Protein AF-A0A936BK96-F1 (afdb_monomer_lite)

Sequence (78 aa):
MPWKAVEVETEVLVREGQRFVQIPESFVLVGDRIFVRQEKDGVITVFPRSPEGWKALKPFHPFWDIADDEEIGERGVP

pLDDT: mean 80.62, std 18.62, range [37.59, 97.56]

Foldseek 3Di:
DDDDDDDDDWDWDADPNDTDTDDDPVDQADDDDWDWDADPVRDTDIADDDPVRVVSCLVVDPCSVVVVPDPPDDDDDD

Radius of gyration: 16.0 Å; chains: 1; bounding box: 44×28×35 Å

Structure (mmCIF, N/CA/C/O backbone):
data_AF-A0A936BK96-F1
#
_entry.id   AF-A0A936BK96-F1
#
loop_
_atom_site.group_P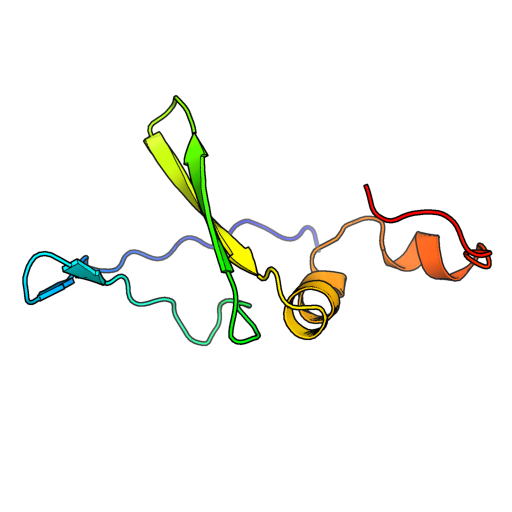DB
_atom_site.id
_atom_site.type_symbol
_atom_site.label_atom_id
_atom_site.label_alt_id
_atom_site.label_comp_id
_atom_site.label_asym_id
_atom_site.label_entity_id
_atom_site.label_seq_id
_atom_site.pdbx_PDB_ins_code
_atom_site.Cartn_x
_atom_site.Cartn_y
_atom_site.Cartn_z
_atom_site.occupancy
_atom_site.B_iso_or_equiv
_atom_site.auth_seq_id
_atom_site.auth_comp_id
_atom_site.auth_asym_id
_atom_site.auth_atom_id
_atom_site.pdbx_PDB_model_num
ATOM 1 N N . MET A 1 1 ? 11.158 5.698 -20.509 1.00 41.72 1 MET A N 1
ATOM 2 C CA . MET A 1 1 ? 10.278 6.736 -19.922 1.00 41.72 1 MET A CA 1
ATOM 3 C C . MET A 1 1 ? 10.517 6.728 -18.419 1.00 41.72 1 MET A C 1
ATOM 5 O O . MET A 1 1 ? 10.610 5.626 -17.894 1.00 41.72 1 MET A O 1
ATOM 9 N N . PRO A 1 2 ? 10.682 7.874 -17.735 1.00 56.19 2 PRO A N 1
ATOM 10 C CA . PRO A 1 2 ? 10.820 7.870 -16.281 1.00 56.19 2 PRO A CA 1
ATOM 11 C C . PRO A 1 2 ? 9.536 7.313 -15.660 1.00 56.19 2 PRO A C 1
ATOM 13 O O . PRO A 1 2 ? 8.435 7.721 -16.034 1.00 56.19 2 PRO A O 1
ATOM 16 N N . TRP A 1 3 ? 9.680 6.351 -14.753 1.00 62.66 3 TRP A N 1
ATOM 17 C CA . TRP A 1 3 ? 8.561 5.819 -13.988 1.00 62.66 3 TRP A CA 1
ATOM 18 C C . TRP A 1 3 ? 8.025 6.941 -13.087 1.00 62.66 3 TRP A C 1
ATOM 20 O O . TRP A 1 3 ? 8.781 7.535 -12.319 1.00 62.66 3 TRP A O 1
ATOM 30 N N . LYS A 1 4 ? 6.746 7.297 -13.236 1.00 73.75 4 LYS A N 1
ATOM 31 C CA . LYS A 1 4 ? 6.075 8.301 -12.401 1.00 73.75 4 LYS A CA 1
ATOM 32 C C . LYS A 1 4 ? 5.245 7.566 -11.355 1.00 73.75 4 LYS A C 1
ATOM 34 O O . LYS A 1 4 ? 4.594 6.582 -11.695 1.00 73.75 4 LYS A O 1
ATOM 39 N N . ALA A 1 5 ? 5.246 8.063 -10.118 1.00 82.19 5 ALA A N 1
ATOM 40 C CA . ALA A 1 5 ? 4.340 7.570 -9.088 1.00 82.19 5 ALA A CA 1
ATOM 41 C C . ALA A 1 5 ? 2.888 7.634 -9.594 1.00 82.19 5 ALA A C 1
ATOM 43 O O . ALA A 1 5 ? 2.451 8.661 -10.127 1.00 82.19 5 ALA A O 1
ATOM 44 N N . VAL A 1 6 ? 2.174 6.517 -9.462 1.00 88.06 6 VAL A N 1
ATOM 45 C CA . VAL A 1 6 ? 0.744 6.415 -9.756 1.00 88.06 6 VAL A CA 1
ATOM 46 C C . VAL A 1 6 ? 0.011 6.422 -8.425 1.00 88.06 6 VAL A C 1
ATOM 48 O O . VAL A 1 6 ? 0.257 5.571 -7.575 1.00 88.06 6 VAL A O 1
ATOM 51 N N . GLU A 1 7 ? -0.883 7.387 -8.257 1.00 91.31 7 GLU A N 1
ATOM 52 C CA . GLU A 1 7 ? -1.723 7.527 -7.072 1.00 91.31 7 GLU A CA 1
ATOM 53 C C . GLU A 1 7 ? -3.166 7.191 -7.442 1.00 91.31 7 GLU A C 1
ATOM 55 O O . GLU A 1 7 ? -3.642 7.529 -8.528 1.00 91.31 7 GLU A O 1
ATOM 60 N N . VAL A 1 8 ? -3.851 6.499 -6.538 1.00 91.12 8 VAL A N 1
ATOM 61 C CA . VAL A 1 8 ? -5.254 6.108 -6.672 1.00 91.12 8 VAL A CA 1
ATOM 62 C C . VAL A 1 8 ? -5.956 6.410 -5.357 1.00 91.12 8 VAL A C 1
ATOM 64 O O . VAL A 1 8 ? -5.410 6.151 -4.284 1.00 91.12 8 VAL A O 1
ATOM 67 N N . GLU A 1 9 ? -7.161 6.959 -5.435 1.00 93.50 9 GLU A N 1
ATOM 68 C CA . GLU A 1 9 ? -8.016 7.126 -4.265 1.00 93.50 9 GLU A CA 1
ATOM 69 C C . GLU A 1 9 ? -8.781 5.820 -4.015 1.00 93.50 9 GLU A C 1
ATOM 71 O O . GLU A 1 9 ? -9.341 5.225 -4.936 1.00 93.50 9 GLU A O 1
ATOM 76 N N . THR A 1 10 ? -8.776 5.353 -2.769 1.00 92.19 10 THR A N 1
ATOM 77 C CA . THR A 1 10 ? -9.509 4.164 -2.324 1.00 92.19 10 THR A CA 1
ATOM 78 C C . THR A 1 10 ? -10.053 4.398 -0.923 1.00 92.19 10 THR A C 1
ATOM 80 O O . THR A 1 10 ? -9.540 5.220 -0.164 1.00 92.19 10 THR A O 1
ATOM 83 N N . GLU A 1 11 ? -11.071 3.634 -0.552 1.00 92.00 11 GLU A N 1
ATOM 84 C CA . GLU A 1 11 ? -11.669 3.692 0.774 1.00 92.00 11 GLU A CA 1
ATOM 85 C C . GLU A 1 11 ? -10.933 2.794 1.778 1.00 92.00 11 GLU A C 1
ATOM 87 O O . GLU A 1 11 ? -10.357 1.757 1.429 1.00 92.00 11 GLU A O 1
ATOM 92 N N . VAL A 1 12 ? -10.993 3.187 3.053 1.00 95.12 12 VAL A N 1
ATOM 93 C CA . VAL A 1 12 ? -10.599 2.345 4.186 1.00 95.12 12 VAL A CA 1
ATOM 94 C C . VAL A 1 12 ? -11.848 1.666 4.731 1.00 95.12 12 VAL A C 1
ATOM 96 O O . VAL A 1 12 ? -12.739 2.320 5.270 1.00 95.12 12 VAL A O 1
ATOM 99 N N . LEU A 1 13 ? -11.895 0.342 4.640 1.00 96.50 13 LEU A N 1
ATOM 100 C CA . LEU A 1 13 ? -12.984 -0.456 5.192 1.00 96.50 13 LEU A CA 1
ATOM 101 C C . LEU A 1 13 ? -12.647 -0.856 6.629 1.00 96.50 13 LEU A C 1
ATOM 103 O O . LEU A 1 13 ? -11.531 -1.287 6.913 1.00 96.50 13 LEU A O 1
ATOM 107 N N . VAL A 1 14 ? -13.615 -0.760 7.540 1.00 96.31 14 VAL A N 1
ATOM 108 C CA . VAL A 1 14 ? -13.444 -1.185 8.937 1.00 96.31 14 VAL A CA 1
ATOM 109 C C . VAL A 1 14 ? -14.331 -2.390 9.215 1.00 96.31 14 VAL A C 1
ATOM 111 O O . VAL A 1 14 ? -15.547 -2.315 9.048 1.00 96.31 14 VAL A O 1
ATOM 114 N N . ARG A 1 15 ? -13.735 -3.508 9.639 1.00 95.75 15 ARG A N 1
ATOM 115 C CA . ARG A 1 15 ? -14.456 -4.729 10.034 1.00 95.75 15 ARG A CA 1
ATOM 116 C C . ARG A 1 15 ? -13.806 -5.313 11.278 1.00 95.75 15 ARG A C 1
ATOM 118 O O . ARG A 1 15 ? -12.591 -5.441 11.315 1.00 95.75 15 ARG A O 1
ATOM 125 N N . GLU A 1 16 ? -14.604 -5.625 12.298 1.00 96.25 16 GLU A N 1
ATOM 126 C CA . GLU A 1 16 ? -14.121 -6.271 13.535 1.00 96.25 16 GLU A CA 1
ATOM 127 C C . GLU A 1 16 ? -12.952 -5.523 14.215 1.00 96.25 16 GLU A C 1
ATOM 129 O O . GLU A 1 16 ? -12.037 -6.117 14.775 1.00 96.25 16 GLU A O 1
ATOM 134 N N . GLY A 1 17 ? -12.952 -4.186 14.138 1.00 94.94 17 GLY A N 1
ATOM 135 C CA . GLY A 1 17 ? -11.872 -3.346 14.672 1.00 94.94 17 GLY A CA 1
ATOM 136 C C . GLY A 1 17 ? -10.594 -3.315 13.822 1.00 94.94 17 GLY A C 1
ATOM 137 O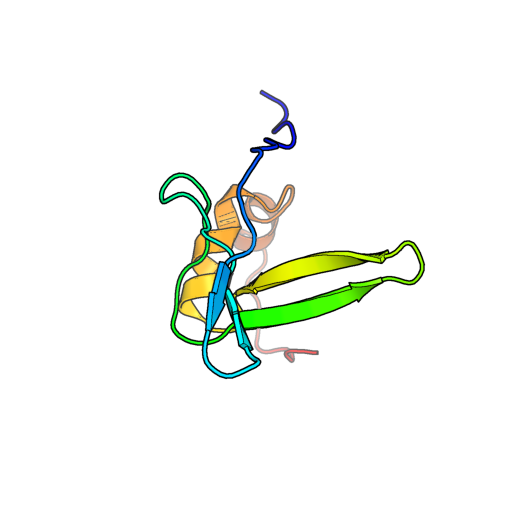 O . GLY A 1 17 ? -9.655 -2.601 14.169 1.00 94.94 17 GLY A O 1
ATOM 138 N N . GLN A 1 18 ? -10.557 -4.030 12.697 1.00 96.00 18 GLN A N 1
ATOM 139 C CA . GLN A 1 18 ? -9.454 -4.029 11.741 1.00 96.00 18 GLN A CA 1
ATOM 140 C C . GLN A 1 18 ? -9.741 -3.092 10.565 1.00 96.00 18 GLN A C 1
ATOM 142 O O . GLN A 1 18 ? -10.888 -2.924 10.144 1.00 96.00 18 GLN A O 1
ATOM 147 N N . ARG A 1 19 ? -8.680 -2.470 10.038 1.00 94.75 19 ARG A N 1
ATOM 148 C CA . ARG A 1 19 ? -8.723 -1.611 8.849 1.00 94.75 19 ARG A CA 1
ATOM 149 C C . ARG A 1 19 ? -8.225 -2.392 7.641 1.00 94.75 19 ARG A C 1
ATOM 151 O O . ARG A 1 19 ? -7.154 -2.988 7.697 1.00 94.75 19 ARG A O 1
ATOM 158 N N . PHE A 1 20 ? -8.975 -2.323 6.554 1.00 94.94 20 PHE A N 1
ATOM 159 C CA . PHE A 1 20 ? -8.654 -2.938 5.276 1.00 94.94 20 PHE A CA 1
ATOM 160 C C . PHE A 1 20 ? -8.555 -1.844 4.221 1.00 94.94 20 PHE A C 1
ATOM 162 O O . PHE A 1 20 ? -9.397 -0.948 4.167 1.00 94.94 20 PHE A O 1
ATOM 169 N N . VAL A 1 21 ? -7.527 -1.932 3.386 1.00 92.62 21 VAL A N 1
ATOM 170 C CA . VAL A 1 21 ? -7.327 -1.045 2.240 1.00 92.62 21 VAL A CA 1
ATOM 171 C C . VAL A 1 21 ? -7.343 -1.913 0.998 1.00 92.62 21 VAL A C 1
ATOM 173 O O . VAL A 1 21 ? -6.668 -2.943 0.956 1.00 92.62 21 VAL A O 1
ATOM 176 N N . GLN A 1 22 ? -8.125 -1.516 -0.001 1.00 92.38 22 GLN A N 1
ATOM 177 C CA . GLN A 1 22 ? -8.119 -2.192 -1.286 1.00 92.38 22 GLN A CA 1
ATOM 178 C C . GLN A 1 22 ? -6.936 -1.685 -2.110 1.00 92.38 22 GLN A C 1
ATOM 180 O O . GLN A 1 22 ? -6.844 -0.504 -2.431 1.00 92.38 22 GLN A O 1
ATOM 185 N N . ILE A 1 23 ? -6.020 -2.589 -2.441 1.00 90.38 23 ILE A N 1
ATOM 186 C CA . ILE A 1 23 ? -4.897 -2.302 -3.333 1.00 90.38 23 ILE A CA 1
ATOM 187 C C . ILE A 1 23 ? -5.312 -2.775 -4.731 1.00 90.38 23 ILE A C 1
ATOM 189 O O . ILE A 1 23 ? -5.693 -3.941 -4.864 1.00 90.38 23 ILE A O 1
ATOM 193 N N . PRO A 1 24 ? -5.302 -1.909 -5.764 1.00 91.12 24 PRO A N 1
ATOM 194 C CA . PRO A 1 24 ? -5.691 -2.321 -7.108 1.00 91.12 24 PRO A CA 1
ATOM 195 C C . PRO A 1 24 ? -4.791 -3.425 -7.659 1.00 91.12 24 PRO A C 1
ATOM 197 O O . PRO A 1 24 ? -3.587 -3.420 -7.425 1.00 91.12 24 PRO A O 1
ATOM 200 N N . GLU A 1 25 ? -5.349 -4.309 -8.487 1.00 89.62 25 GLU A N 1
ATOM 201 C CA . GLU A 1 25 ? -4.584 -5.379 -9.150 1.00 89.62 25 GLU A CA 1
ATOM 202 C C . GLU A 1 25 ? -3.477 -4.852 -10.077 1.00 89.62 25 GLU A C 1
ATOM 204 O O . GLU A 1 25 ? -2.518 -5.560 -10.373 1.00 89.62 25 GLU A O 1
ATOM 209 N N . SER A 1 26 ? -3.583 -3.598 -10.527 1.00 88.88 26 SER A N 1
ATOM 210 C CA . SER A 1 26 ? -2.543 -2.935 -11.317 1.00 88.88 26 SER A CA 1
ATOM 211 C C . SER A 1 26 ? -1.291 -2.582 -10.507 1.00 88.88 26 SER A C 1
ATOM 213 O O . SER A 1 26 ? -0.265 -2.245 -11.099 1.00 88.88 26 SER A O 1
ATOM 215 N N . PHE A 1 27 ? -1.352 -2.634 -9.172 1.00 90.00 27 PHE A N 1
ATOM 216 C CA . PHE A 1 27 ? -0.223 -2.354 -8.291 1.00 90.00 27 PHE A CA 1
ATOM 217 C C . PHE A 1 27 ? 0.517 -3.656 -7.981 1.00 90.00 27 PHE A C 1
ATOM 219 O O . PHE A 1 27 ? -0.082 -4.684 -7.671 1.00 90.00 27 PHE A O 1
ATOM 226 N N . VAL A 1 28 ? 1.849 -3.616 -8.031 1.00 88.69 28 VAL A N 1
ATOM 227 C CA . VAL A 1 28 ? 2.669 -4.802 -7.772 1.00 88.69 28 VAL A CA 1
ATOM 228 C C . VAL A 1 28 ? 2.832 -5.008 -6.268 1.00 88.69 28 VAL A C 1
ATOM 230 O O . VAL A 1 28 ? 3.617 -4.329 -5.611 1.00 88.69 28 VAL A O 1
ATOM 233 N N . LEU A 1 29 ? 2.105 -5.986 -5.730 1.00 90.50 29 LEU A N 1
ATOM 234 C CA . LEU A 1 29 ? 2.256 -6.485 -4.365 1.00 90.50 29 LEU A CA 1
ATOM 235 C C . LEU A 1 29 ? 2.121 -8.014 -4.379 1.00 90.50 29 LEU A C 1
ATOM 237 O O . LEU A 1 29 ? 1.020 -8.553 -4.332 1.00 90.50 29 LEU A O 1
ATOM 241 N N . VAL A 1 30 ? 3.250 -8.717 -4.504 1.00 90.00 30 VAL A N 1
ATOM 242 C CA . VAL A 1 30 ? 3.286 -10.177 -4.697 1.00 90.00 30 VAL A CA 1
ATOM 243 C C . VAL A 1 30 ? 3.748 -10.894 -3.428 1.00 90.00 30 VAL A C 1
ATOM 245 O O . VAL A 1 30 ? 4.711 -10.477 -2.787 1.00 90.00 30 VAL A O 1
ATOM 248 N N . GLY A 1 31 ? 3.102 -12.021 -3.118 1.00 88.38 31 GLY A N 1
ATOM 249 C CA . GLY A 1 31 ? 3.456 -12.924 -2.022 1.00 88.38 31 GLY A CA 1
ATOM 250 C C . GLY A 1 31 ? 2.537 -12.828 -0.805 1.00 88.38 31 GLY A C 1
ATOM 251 O O . GLY A 1 31 ? 1.572 -12.071 -0.786 1.00 88.38 31 GLY A O 1
ATOM 252 N N . ASP A 1 32 ? 2.837 -13.633 0.212 1.00 88.88 32 ASP A N 1
ATOM 253 C CA . ASP A 1 32 ? 2.020 -13.816 1.421 1.00 88.88 32 ASP A CA 1
ATOM 254 C C . ASP A 1 32 ? 2.471 -12.948 2.609 1.00 88.88 32 ASP A C 1
ATOM 256 O O . ASP A 1 32 ? 1.793 -12.876 3.635 1.00 88.88 32 ASP A O 1
ATOM 260 N N . ARG A 1 33 ? 3.630 -12.292 2.489 1.00 90.75 33 ARG A N 1
ATOM 261 C CA . ARG A 1 33 ? 4.247 -11.492 3.550 1.00 90.75 33 ARG A CA 1
ATOM 262 C C . ARG A 1 33 ? 4.577 -10.098 3.056 1.00 90.75 33 ARG A C 1
ATOM 264 O O . ARG A 1 33 ? 5.281 -9.930 2.060 1.00 90.75 33 ARG A O 1
ATOM 271 N N . ILE A 1 34 ? 4.143 -9.111 3.827 1.00 92.62 34 ILE A N 1
ATOM 272 C CA . ILE A 1 34 ? 4.369 -7.688 3.582 1.00 92.62 34 ILE A CA 1
ATOM 273 C C . ILE A 1 34 ? 4.962 -7.027 4.823 1.00 92.62 34 ILE A C 1
ATOM 275 O O . ILE A 1 34 ? 4.765 -7.493 5.946 1.00 92.62 34 ILE A O 1
ATOM 279 N N . PHE A 1 35 ? 5.653 -5.912 4.620 1.00 92.94 35 PHE A N 1
ATOM 280 C CA . PHE A 1 35 ? 5.888 -4.934 5.669 1.00 92.94 35 PHE A CA 1
ATOM 281 C C . PHE A 1 35 ? 4.903 -3.779 5.538 1.00 92.94 35 PHE A C 1
ATOM 283 O O . PHE A 1 35 ? 4.584 -3.337 4.436 1.00 92.94 35 PHE A O 1
ATOM 290 N N . VAL A 1 36 ? 4.453 -3.288 6.691 1.00 94.19 36 VAL A N 1
ATOM 291 C CA . VAL A 1 36 ? 3.667 -2.064 6.830 1.00 94.19 36 VAL A CA 1
ATOM 292 C C . VAL A 1 36 ? 4.458 -1.148 7.749 1.00 94.19 36 VAL A C 1
ATOM 294 O O . VAL A 1 36 ? 4.716 -1.494 8.902 1.00 94.19 36 VAL A O 1
ATOM 297 N N . ARG A 1 37 ? 4.888 -0.003 7.227 1.00 96.38 37 ARG A N 1
ATOM 298 C CA . ARG A 1 37 ? 5.693 0.984 7.951 1.00 96.38 37 ARG A CA 1
ATOM 299 C C . ARG A 1 37 ? 4.984 2.325 7.917 1.00 96.38 37 ARG A C 1
ATOM 301 O O . ARG A 1 37 ? 4.511 2.728 6.860 1.00 96.38 37 ARG A O 1
ATOM 308 N N . GLN A 1 38 ? 4.948 3.013 9.053 1.00 96.75 38 GLN A N 1
ATOM 309 C CA . GLN A 1 38 ? 4.470 4.386 9.136 1.00 96.75 38 GLN A CA 1
ATOM 310 C C . GLN A 1 38 ? 5.650 5.320 9.397 1.00 96.75 38 GLN A C 1
ATOM 312 O O . GLN A 1 38 ? 6.398 5.126 10.355 1.00 96.75 38 GLN A O 1
ATOM 317 N N . GLU A 1 39 ? 5.807 6.312 8.532 1.00 97.56 39 GLU A N 1
ATOM 318 C CA . GLU A 1 39 ? 6.809 7.363 8.666 1.00 97.56 39 GLU A CA 1
ATOM 319 C C . GLU A 1 39 ? 6.294 8.510 9.551 1.00 97.56 39 GLU A C 1
ATOM 321 O O . GLU A 1 39 ? 5.104 8.608 9.869 1.00 97.56 39 GLU A O 1
ATOM 326 N N . LYS A 1 40 ? 7.200 9.398 9.980 1.00 96.50 40 LYS A N 1
ATOM 327 C CA . LYS A 1 40 ? 6.871 10.509 10.898 1.00 96.50 40 LYS A CA 1
ATOM 328 C C . LYS A 1 40 ? 5.885 11.523 10.319 1.00 96.50 40 LYS A C 1
ATOM 330 O O . LYS A 1 40 ? 5.193 12.188 11.081 1.00 96.50 40 LYS A O 1
ATOM 335 N N . ASP A 1 41 ? 5.852 11.661 9.001 1.00 96.94 41 ASP A N 1
ATOM 336 C CA 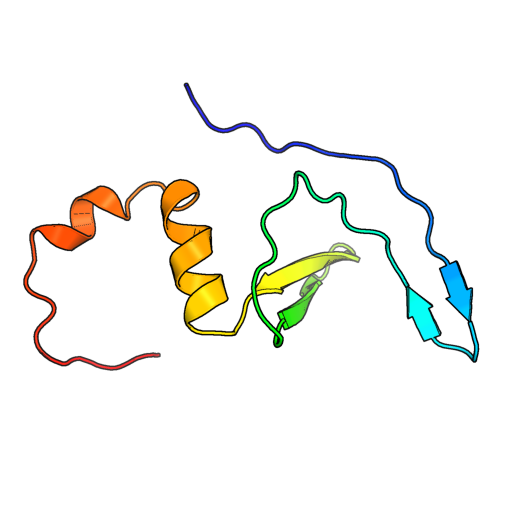. ASP A 1 41 ? 4.922 12.530 8.277 1.00 96.94 41 ASP A CA 1
ATOM 337 C C . ASP A 1 41 ? 3.524 11.906 8.115 1.00 96.94 41 ASP A C 1
ATOM 339 O O . ASP A 1 41 ? 2.621 12.535 7.570 1.00 96.94 41 ASP A O 1
ATOM 343 N N . GLY A 1 42 ? 3.329 10.686 8.624 1.00 95.50 42 GLY A N 1
ATOM 344 C CA . GLY A 1 42 ? 2.069 9.962 8.560 1.00 95.50 42 GLY A CA 1
ATOM 345 C C . GLY A 1 42 ? 1.912 9.092 7.316 1.00 95.50 42 GLY A C 1
ATOM 346 O O . GLY A 1 42 ? 0.913 8.374 7.236 1.00 95.50 42 GLY A O 1
ATOM 347 N N . VAL A 1 43 ? 2.875 9.088 6.386 1.00 96.00 43 VAL A N 1
ATOM 348 C CA . VAL A 1 43 ? 2.839 8.217 5.205 1.00 96.00 43 VAL A CA 1
ATOM 349 C C . VAL A 1 43 ? 2.955 6.756 5.637 1.00 96.00 43 VAL A C 1
ATOM 351 O O . VAL A 1 43 ? 3.880 6.364 6.352 1.00 96.00 43 VAL A O 1
ATOM 354 N N . ILE A 1 44 ? 2.012 5.929 5.181 1.00 94.50 44 ILE A N 1
ATOM 355 C CA . ILE A 1 44 ? 2.052 4.477 5.363 1.00 94.50 44 ILE A CA 1
ATOM 356 C C . ILE A 1 44 ? 2.600 3.856 4.084 1.00 94.50 44 ILE A C 1
ATOM 358 O O . ILE A 1 44 ? 2.005 3.977 3.017 1.00 94.50 44 ILE A O 1
ATOM 362 N N . THR A 1 45 ? 3.731 3.165 4.197 1.00 93.06 45 THR A N 1
ATOM 363 C CA . THR A 1 45 ? 4.312 2.383 3.104 1.00 93.06 45 THR A CA 1
ATOM 364 C C . THR A 1 45 ? 3.989 0.909 3.306 1.00 93.06 45 THR A C 1
ATOM 366 O O . THR A 1 45 ? 4.234 0.359 4.384 1.00 93.06 45 THR A O 1
ATOM 369 N N . VAL A 1 46 ? 3.492 0.261 2.254 1.00 92.19 46 VAL A N 1
ATOM 370 C CA . VAL A 1 46 ? 3.278 -1.189 2.197 1.00 92.19 46 VAL A CA 1
ATOM 371 C C . VAL A 1 46 ? 4.162 -1.766 1.103 1.00 92.19 46 VAL A C 1
ATOM 373 O O . VAL A 1 46 ? 4.167 -1.248 -0.011 1.00 92.19 46 VAL A O 1
ATOM 376 N N . PHE A 1 47 ? 4.926 -2.813 1.410 1.00 91.06 47 PHE A N 1
ATOM 377 C CA . PHE A 1 47 ? 5.813 -3.439 0.428 1.00 91.06 47 PHE A CA 1
ATOM 378 C C . PHE A 1 47 ? 6.027 -4.937 0.694 1.00 91.06 47 PHE A C 1
ATOM 380 O O . PHE A 1 47 ? 5.941 -5.371 1.847 1.00 91.06 47 PHE A O 1
ATOM 387 N N . PRO A 1 48 ? 6.298 -5.745 -0.351 1.00 92.75 48 PRO A N 1
ATOM 388 C CA . PRO A 1 48 ? 6.541 -7.173 -0.197 1.00 92.75 48 PRO A CA 1
ATOM 389 C C . PRO A 1 48 ? 7.760 -7.493 0.674 1.00 92.75 48 PRO A C 1
ATOM 391 O O . PRO A 1 48 ? 8.771 -6.791 0.649 1.00 92.75 48 PRO A O 1
ATOM 394 N N 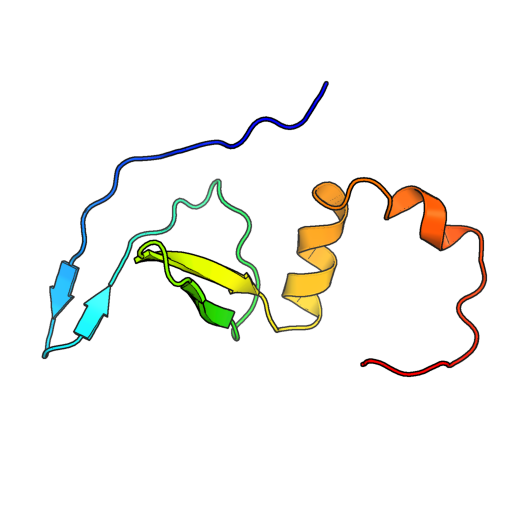. ARG A 1 49 ? 7.690 -8.613 1.401 1.00 90.44 49 ARG A N 1
ATOM 395 C CA . ARG A 1 49 ? 8.813 -9.169 2.174 1.00 90.44 49 ARG A CA 1
ATOM 396 C C . ARG A 1 49 ? 9.234 -10.571 1.729 1.00 90.44 49 ARG A C 1
ATOM 398 O O . ARG A 1 49 ? 10.359 -10.989 2.028 1.00 90.44 49 ARG A O 1
ATOM 405 N N . SER A 1 50 ? 8.358 -11.289 1.035 1.00 90.75 50 SER A N 1
ATOM 406 C CA . SER A 1 50 ? 8.650 -12.609 0.475 1.00 90.75 50 SER A CA 1
ATOM 407 C C . SER A 1 50 ? 9.724 -12.537 -0.627 1.00 90.75 50 SER A C 1
ATOM 409 O O . SER A 1 50 ? 9.828 -11.513 -1.309 1.00 90.75 50 SER A O 1
ATOM 411 N N . PRO A 1 51 ? 10.526 -13.600 -0.842 1.00 89.06 51 PRO A N 1
ATOM 412 C CA . PRO A 1 51 ? 11.482 -13.661 -1.952 1.00 89.06 51 PRO A CA 1
ATOM 413 C C . PRO A 1 51 ? 10.838 -13.425 -3.326 1.00 89.06 51 PRO A C 1
ATOM 415 O O . PRO A 1 51 ? 11.417 -12.757 -4.181 1.00 89.06 51 PRO A O 1
ATOM 418 N N . GLU A 1 52 ? 9.627 -13.939 -3.537 1.00 89.94 52 GLU A N 1
ATOM 419 C CA . GLU A 1 52 ? 8.847 -13.762 -4.765 1.00 89.94 52 GLU A CA 1
ATOM 420 C C . GLU A 1 52 ? 8.439 -12.298 -4.941 1.00 89.94 52 GLU A C 1
ATOM 422 O O . GLU A 1 52 ? 8.550 -11.746 -6.034 1.00 89.94 52 GLU A O 1
ATOM 427 N N . GLY A 1 53 ? 8.032 -11.655 -3.846 1.00 89.69 53 GLY A N 1
ATOM 428 C CA . GLY A 1 53 ? 7.697 -10.242 -3.810 1.00 89.69 53 GLY A CA 1
ATOM 429 C C . GLY A 1 53 ? 8.889 -9.352 -4.135 1.00 89.69 53 GLY A C 1
ATOM 430 O O . GLY A 1 53 ? 8.774 -8.455 -4.962 1.00 89.69 53 GLY A O 1
ATOM 431 N N . TRP A 1 54 ? 10.058 -9.649 -3.563 1.00 85.75 54 TRP A N 1
ATOM 432 C CA . TRP A 1 54 ? 11.305 -8.950 -3.882 1.00 85.75 54 TRP A CA 1
ATOM 433 C C . 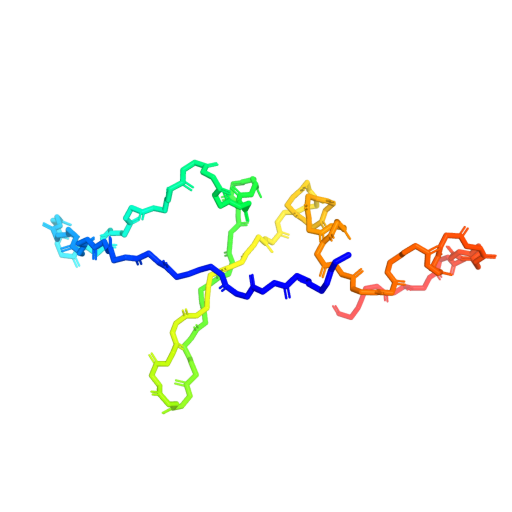TRP A 1 54 ? 11.681 -9.072 -5.360 1.00 85.75 54 TRP A C 1
ATOM 435 O O . TRP A 1 54 ? 12.023 -8.073 -5.988 1.00 85.75 54 TRP A O 1
ATOM 445 N N . LYS A 1 55 ? 11.559 -10.267 -5.949 1.00 87.38 55 LYS A N 1
ATOM 446 C CA . LYS A 1 55 ? 11.790 -10.467 -7.390 1.00 87.38 55 LYS A CA 1
ATOM 447 C C . LYS A 1 55 ? 10.798 -9.681 -8.248 1.00 87.38 55 LYS A C 1
ATOM 449 O O . LYS A 1 55 ? 11.194 -9.124 -9.267 1.00 87.38 55 LYS A O 1
ATOM 454 N N . ALA A 1 56 ? 9.535 -9.595 -7.830 1.00 87.31 56 ALA A N 1
ATOM 455 C CA . ALA A 1 56 ? 8.515 -8.815 -8.530 1.00 87.31 56 ALA A CA 1
ATOM 456 C C . ALA A 1 56 ? 8.797 -7.301 -8.515 1.00 87.31 56 ALA A C 1
ATOM 458 O O . ALA A 1 56 ? 8.311 -6.587 -9.389 1.00 87.31 56 ALA A O 1
ATOM 459 N N . LEU A 1 57 ? 9.611 -6.813 -7.569 1.00 84.50 57 LEU A N 1
ATOM 460 C CA . LEU A 1 57 ? 10.037 -5.413 -7.520 1.00 84.50 57 LEU A CA 1
ATOM 461 C C . LEU A 1 57 ? 11.187 -5.077 -8.483 1.00 84.50 57 LEU A C 1
ATOM 463 O O . LEU A 1 57 ? 11.445 -3.893 -8.699 1.00 84.50 57 LEU A O 1
ATOM 467 N N . LYS A 1 58 ? 11.853 -6.075 -9.089 1.00 81.94 58 LYS A N 1
ATOM 468 C CA . LYS A 1 58 ? 12.989 -5.874 -10.012 1.00 81.94 58 LYS A CA 1
ATOM 469 C C . LYS A 1 58 ? 12.733 -4.785 -11.074 1.00 81.94 58 LYS A C 1
ATOM 471 O O . LYS A 1 58 ? 13.586 -3.911 -11.203 1.00 81.94 58 LYS A O 1
ATOM 476 N N . PRO A 1 59 ? 11.566 -4.726 -11.752 1.00 82.56 59 PRO A N 1
ATOM 477 C CA . PRO A 1 59 ? 11.289 -3.697 -12.762 1.00 82.56 59 PRO A CA 1
ATOM 478 C C . PRO A 1 59 ? 11.214 -2.258 -12.226 1.00 82.56 59 PRO A C 1
ATOM 480 O O . PRO A 1 59 ? 11.289 -1.312 -13.006 1.00 82.56 59 PRO A O 1
ATOM 483 N N . PHE A 1 60 ? 11.024 -2.075 -10.915 1.00 79.75 60 PHE A N 1
ATOM 484 C CA . PHE A 1 60 ? 10.908 -0.758 -10.277 1.00 79.75 60 PHE A CA 1
ATOM 485 C C . PHE A 1 60 ? 12.241 -0.241 -9.745 1.00 79.75 60 PHE A C 1
ATOM 487 O 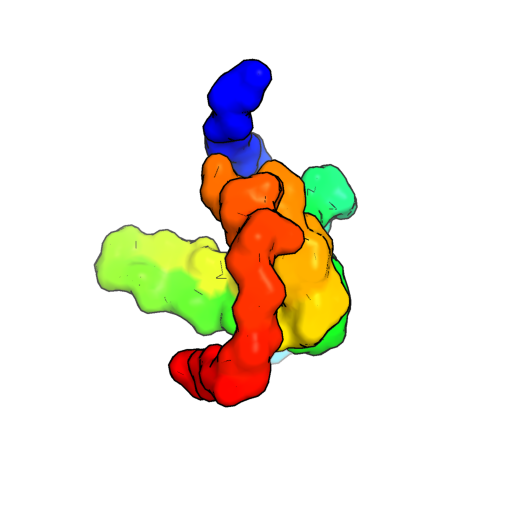O . PHE A 1 60 ? 12.337 0.921 -9.351 1.00 79.75 60 PHE A O 1
ATOM 494 N N . HIS A 1 61 ? 13.265 -1.092 -9.691 1.00 74.31 61 HIS A N 1
ATOM 495 C CA . HIS A 1 61 ? 14.535 -0.728 -9.101 1.00 74.31 61 HIS A CA 1
ATOM 496 C C . HIS A 1 61 ? 15.466 -0.149 -10.179 1.00 74.31 61 HIS A C 1
ATOM 498 O O . HIS A 1 61 ? 15.907 -0.879 -11.067 1.00 74.31 61 HIS A O 1
ATOM 504 N N . PRO A 1 62 ? 15.810 1.151 -10.103 1.00 69.06 62 PRO A N 1
ATOM 505 C CA . PRO A 1 62 ? 16.432 1.894 -11.206 1.00 69.06 62 PRO A CA 1
ATOM 506 C C . PRO A 1 62 ? 17.835 1.411 -11.598 1.00 69.06 62 PRO A C 1
ATOM 508 O O . PRO A 1 62 ? 18.360 1.832 -12.623 1.00 69.06 62 PRO A O 1
ATOM 511 N N . PHE A 1 63 ? 18.441 0.540 -10.791 1.00 68.44 63 PHE A N 1
ATOM 512 C CA . PHE A 1 63 ? 19.796 0.026 -10.991 1.00 68.44 63 PHE A CA 1
ATOM 513 C C . PHE A 1 63 ? 19.872 -1.505 -10.970 1.00 68.44 63 PHE A C 1
ATOM 515 O O . PHE A 1 63 ? 20.963 -2.052 -10.875 1.00 68.44 63 PHE A O 1
ATOM 522 N N . TRP A 1 64 ? 18.740 -2.222 -11.003 1.00 65.06 64 TRP A N 1
ATOM 523 C CA . TRP A 1 64 ? 18.785 -3.689 -10.886 1.00 65.06 64 TRP A CA 1
ATOM 524 C C . TRP A 1 64 ? 19.400 -4.355 -12.118 1.00 65.06 64 TRP A C 1
ATOM 526 O O . TRP A 1 64 ? 20.133 -5.325 -11.977 1.00 65.06 64 TRP A O 1
ATOM 536 N N . ASP A 1 65 ? 19.193 -3.785 -13.305 1.00 57.25 65 ASP A N 1
ATOM 537 C CA . ASP A 1 65 ? 19.787 -4.280 -14.555 1.00 57.25 65 ASP A CA 1
ATOM 538 C C . ASP A 1 65 ? 21.321 -4.119 -14.601 1.00 57.25 65 ASP A C 1
ATOM 540 O O . ASP A 1 65 ? 21.971 -4.682 -15.472 1.00 57.25 65 ASP A O 1
ATOM 544 N N . ILE A 1 66 ? 21.907 -3.363 -13.665 1.00 57.25 66 ILE A N 1
ATOM 545 C CA . ILE A 1 66 ? 23.360 -3.161 -13.537 1.00 57.25 66 ILE A CA 1
ATOM 546 C C . ILE A 1 66 ? 23.979 -4.218 -12.604 1.00 57.25 66 ILE A C 1
ATOM 548 O O . ILE A 1 66 ? 25.170 -4.497 -12.688 1.00 57.25 66 ILE A O 1
ATOM 552 N N . ALA A 1 67 ? 23.180 -4.831 -11.725 1.00 52.06 67 ALA A N 1
ATOM 553 C CA . ALA A 1 67 ? 23.657 -5.788 -10.726 1.00 52.06 67 ALA A CA 1
ATOM 554 C C . ALA A 1 67 ? 23.818 -7.223 -11.262 1.00 52.06 67 ALA A C 1
ATOM 556 O O . ALA A 1 67 ? 24.373 -8.061 -10.560 1.00 52.06 67 ALA A O 1
ATOM 557 N N . ASP A 1 68 ? 23.345 -7.516 -12.479 1.00 52.34 68 ASP A N 1
ATOM 558 C CA . ASP A 1 68 ? 23.460 -8.856 -13.074 1.00 52.34 68 ASP A CA 1
ATOM 559 C C . ASP A 1 68 ? 24.847 -9.112 -13.731 1.00 52.34 68 ASP A C 1
ATOM 561 O O . ASP A 1 68 ? 25.130 -10.256 -14.080 1.00 52.34 68 ASP A O 1
ATOM 565 N N . ASP A 1 69 ? 25.726 -8.098 -13.845 1.00 47.47 69 ASP A N 1
ATOM 566 C CA . ASP A 1 69 ? 27.094 -8.226 -14.405 1.00 47.47 69 ASP A CA 1
ATOM 567 C C . ASP A 1 69 ? 28.204 -8.411 -13.346 1.00 47.47 69 ASP A C 1
ATOM 569 O O . ASP A 1 69 ? 29.335 -8.761 -13.691 1.00 47.47 69 ASP A O 1
ATOM 573 N N . GLU A 1 70 ? 27.908 -8.237 -12.055 1.00 46.62 70 GLU A N 1
ATOM 574 C CA . GLU A 1 70 ? 28.802 -8.674 -10.979 1.00 46.62 70 GLU A CA 1
ATOM 575 C C . GLU A 1 70 ? 28.222 -9.932 -10.342 1.00 46.62 70 GLU A C 1
ATOM 577 O O . GLU A 1 70 ? 27.245 -9.896 -9.599 1.00 46.62 70 GLU A O 1
ATOM 582 N N . GLU A 1 71 ? 28.853 -11.060 -10.660 1.00 47.09 71 GLU A N 1
ATOM 583 C CA . GLU A 1 71 ? 28.738 -12.338 -9.971 1.00 47.09 71 GLU A CA 1
ATOM 584 C C . GLU A 1 71 ? 28.682 -12.093 -8.449 1.00 47.09 71 GLU A C 1
ATOM 586 O O . GLU A 1 71 ? 29.702 -11.844 -7.801 1.00 47.09 71 GLU A O 1
ATOM 591 N N . ILE A 1 72 ? 27.473 -12.102 -7.872 1.00 48.38 72 ILE A N 1
ATOM 592 C CA . ILE A 1 72 ? 27.273 -11.935 -6.430 1.00 48.38 72 ILE A CA 1
ATOM 593 C C . ILE A 1 72 ? 27.739 -13.231 -5.769 1.00 48.38 72 ILE A C 1
ATOM 595 O O . ILE A 1 72 ? 26.952 -14.119 -5.441 1.00 48.38 72 ILE A O 1
ATOM 599 N N . GLY A 1 73 ? 29.053 -13.346 -5.592 1.00 39.38 73 GLY A N 1
ATOM 600 C CA . GLY A 1 73 ? 29.654 -14.289 -4.672 1.00 39.38 73 GLY A CA 1
ATOM 601 C C . GLY A 1 73 ? 29.084 -14.029 -3.284 1.00 39.38 73 GLY A C 1
ATOM 602 O O . GLY A 1 73 ? 29.271 -12.950 -2.727 1.00 39.38 73 GLY A O 1
ATOM 603 N N . GLU A 1 74 ? 28.345 -15.012 -2.773 1.00 45.00 74 GLU A N 1
ATOM 604 C CA . GLU A 1 74 ? 27.973 -15.239 -1.373 1.00 45.00 74 GLU A CA 1
ATOM 605 C C . GLU A 1 74 ? 28.360 -14.123 -0.384 1.00 45.00 74 GLU A C 1
ATOM 607 O O . GLU A 1 74 ? 29.296 -14.271 0.402 1.00 45.00 74 GLU A O 1
ATOM 612 N N . ARG A 1 75 ? 27.627 -13.006 -0.348 1.00 41.44 75 ARG A N 1
ATOM 613 C CA . ARG A 1 75 ? 27.694 -12.087 0.795 1.00 41.44 75 ARG A CA 1
ATOM 614 C C . ARG A 1 75 ? 26.323 -11.543 1.150 1.00 41.44 75 ARG A C 1
ATOM 616 O O . ARG A 1 75 ? 25.816 -10.629 0.521 1.00 41.44 75 ARG A O 1
ATOM 623 N N . GLY A 1 76 ? 25.782 -12.138 2.213 1.00 37.59 76 GLY A N 1
ATOM 624 C CA . GLY A 1 76 ? 25.129 -11.437 3.317 1.00 37.59 76 GLY A CA 1
ATOM 625 C C . GLY A 1 76 ? 23.992 -10.494 2.951 1.00 37.59 76 GLY A C 1
ATOM 626 O O . GLY A 1 76 ? 24.208 -9.322 2.668 1.00 37.59 76 GLY A O 1
ATOM 627 N N . VAL A 1 77 ? 22.773 -11.003 3.100 1.00 38.59 77 VAL A N 1
ATOM 628 C CA . VAL A 1 77 ? 21.582 -10.195 3.381 1.00 38.59 77 VAL A CA 1
ATOM 629 C C . VAL A 1 77 ? 21.858 -9.314 4.616 1.00 38.59 77 VAL A C 1
ATOM 631 O O . VAL A 1 77 ? 22.232 -9.882 5.647 1.00 38.59 77 VAL A O 1
ATOM 634 N N . PRO A 1 78 ? 21.694 -7.980 4.545 1.00 45.59 78 PRO A N 1
ATOM 635 C CA . PRO A 1 78 ? 21.550 -7.140 5.732 1.00 45.59 78 PRO A CA 1
ATOM 636 C C . PRO A 1 78 ? 20.209 -7.386 6.437 1.00 45.59 78 PRO A C 1
ATOM 638 O O . PRO A 1 78 ? 19.184 -7.569 5.735 1.00 45.59 78 PRO A O 1
#

Secondary structure (DSSP, 8-state):
-PPPPP-----EEEETTEEEEPPPTTS---SS-EEEEE-TTSPEEEEE-SHHHHHHTGGG-TTGGGTTSS---S----